Protein AF-A0AAV9Q3T1-F1 (afdb_monomer_lite)

InterPro domains:
  IPR007740 Large ribosomal subunit protein mL49 [PF05046] (70-162)
  IPR007740 Large ribosomal subunit protein mL49 [PTHR13477] (36-161)

Foldseek 3Di:
DDDPPDPPQDPVNVVVVVVVVVLVVLLVVLLVLLVVLVVVVVVPDDDDDDDDDDDDPPPPPPPQDPPPPPQKDFDADPVRAFQWDWDADDVRPWIKIKGARMDGDLVVVLVVLCVQSVHDQWDQDPVRDTDGQWDADPVRRMIMGTGNNRSVVRSVNVVVND

Radius of gyration: 22.14 Å; chains: 1; bounding box: 56×50×76 Å

pLDDT: mean 82.77, std 17.61, range [39.94, 97.88]

Structure (mmCIF, N/CA/C/O backbone):
data_AF-A0AAV9Q3T1-F1
#
_entry.id   AF-A0AAV9Q3T1-F1
#
loop_
_atom_site.group_PDB
_atom_site.id
_atom_site.type_symbol
_atom_site.label_atom_id
_atom_site.label_alt_id
_atom_site.label_comp_id
_atom_site.label_asym_id
_atom_site.label_entity_id
_atom_site.label_seq_id
_atom_site.pdbx_PDB_ins_code
_atom_site.Cartn_x
_atom_site.Cartn_y
_atom_site.Cartn_z
_atom_site.occupancy
_atom_site.B_iso_or_equiv
_atom_site.auth_seq_id
_atom_site.auth_comp_id
_atom_site.auth_asym_id
_atom_site.auth_atom_id
_atom_site.pdbx_PDB_model_num
ATOM 1 N N . MET A 1 1 ? 4.259 0.436 -56.250 1.00 48.38 1 MET A N 1
ATOM 2 C CA . MET A 1 1 ? 5.283 0.724 -55.221 1.00 48.38 1 MET A CA 1
ATOM 3 C C . MET A 1 1 ? 4.965 -0.091 -53.969 1.00 48.38 1 MET A C 1
ATOM 5 O O . MET A 1 1 ? 3.932 0.174 -53.355 1.00 48.38 1 MET A O 1
ATOM 9 N N . PRO A 1 2 ? 5.735 -1.141 -53.633 1.00 53.16 2 PRO A N 1
ATOM 10 C CA . PRO A 1 2 ? 5.441 -1.983 -52.480 1.00 53.16 2 PRO A CA 1
ATOM 11 C C . PRO A 1 2 ? 5.754 -1.235 -51.178 1.00 53.16 2 PRO A C 1
ATOM 13 O O . PRO A 1 2 ? 6.764 -0.552 -51.058 1.00 53.16 2 PRO A O 1
ATOM 16 N N . ARG A 1 3 ? 4.832 -1.352 -50.222 1.00 55.50 3 ARG A N 1
ATOM 17 C CA . ARG A 1 3 ? 4.804 -0.669 -48.924 1.00 55.50 3 ARG A CA 1
ATOM 18 C C . ARG A 1 3 ? 5.999 -1.061 -48.045 1.00 55.50 3 ARG A C 1
ATOM 20 O O . ARG A 1 3 ? 6.076 -2.210 -47.615 1.00 55.50 3 ARG A O 1
ATOM 27 N N . GLU A 1 4 ? 6.825 -0.089 -47.659 1.00 58.06 4 GLU A N 1
ATOM 28 C CA . GLU A 1 4 ? 7.720 -0.179 -46.495 1.00 58.06 4 GLU A CA 1
ATOM 29 C C . GLU A 1 4 ? 6.877 -0.227 -45.209 1.00 58.06 4 GLU A C 1
ATOM 31 O O . GLU A 1 4 ? 6.662 0.755 -44.506 1.00 58.06 4 GLU A O 1
ATOM 36 N N . LYS A 1 5 ? 6.288 -1.391 -44.943 1.00 55.22 5 LYS A N 1
ATOM 37 C CA . LYS A 1 5 ? 5.269 -1.602 -43.907 1.00 55.22 5 LYS A CA 1
ATOM 38 C C . LYS A 1 5 ? 5.840 -2.099 -42.576 1.00 55.22 5 LYS A C 1
ATOM 40 O O . LYS A 1 5 ? 5.126 -2.729 -41.803 1.00 55.22 5 LYS A O 1
ATOM 45 N N . TYR A 1 6 ? 7.106 -1.803 -42.291 1.00 59.25 6 TYR A N 1
ATOM 46 C CA . TYR A 1 6 ? 7.738 -2.145 -41.020 1.00 59.25 6 TYR A CA 1
ATOM 47 C C . TYR A 1 6 ? 8.486 -0.933 -40.473 1.00 59.25 6 TYR A C 1
ATOM 49 O O . TYR A 1 6 ? 9.666 -0.733 -40.753 1.00 59.25 6 TYR A O 1
ATOM 57 N N . ALA A 1 7 ? 7.800 -0.140 -39.647 1.00 64.19 7 ALA A N 1
ATOM 58 C CA . ALA A 1 7 ? 8.483 0.724 -38.696 1.00 64.19 7 ALA A CA 1
ATOM 59 C C . ALA A 1 7 ? 9.329 -0.191 -37.798 1.00 64.19 7 ALA A C 1
ATOM 61 O O . ALA A 1 7 ? 8.801 -0.921 -36.956 1.00 64.19 7 ALA A O 1
ATOM 62 N N . LYS A 1 8 ? 10.640 -0.244 -38.054 1.00 70.44 8 LYS A N 1
ATOM 63 C CA . LYS A 1 8 ? 11.585 -1.031 -37.260 1.00 70.44 8 LYS A CA 1
ATOM 64 C C . LYS A 1 8 ? 11.466 -0.533 -35.820 1.00 70.44 8 LYS A C 1
ATOM 66 O O . LYS A 1 8 ? 11.815 0.614 -35.558 1.00 70.44 8 LYS A O 1
ATOM 71 N N . LEU A 1 9 ? 10.932 -1.365 -34.917 1.00 69.44 9 LEU A N 1
ATOM 72 C CA . LEU A 1 9 ? 10.770 -0.995 -33.507 1.00 69.44 9 LEU A CA 1
ATOM 73 C C . LEU A 1 9 ? 12.091 -0.434 -32.985 1.00 69.44 9 LEU A C 1
ATOM 75 O O . LEU A 1 9 ? 13.118 -1.125 -33.023 1.00 69.44 9 LEU A O 1
ATOM 79 N N . THR A 1 10 ? 12.047 0.800 -32.492 1.00 83.25 10 THR A N 1
ATOM 80 C CA . THR A 1 10 ? 13.238 1.460 -31.975 1.00 83.25 10 THR A CA 1
ATOM 81 C C . THR A 1 10 ? 13.713 0.755 -30.703 1.00 83.25 10 THR A C 1
ATOM 83 O O . THR A 1 10 ? 12.962 0.034 -30.035 1.00 83.25 10 THR A O 1
ATOM 86 N N . LEU A 1 11 ? 14.982 0.950 -30.337 1.00 82.44 11 LEU A N 1
ATOM 87 C CA . LEU A 1 11 ? 15.505 0.458 -29.057 1.00 82.44 11 LEU A CA 1
ATOM 88 C C . LEU A 1 11 ? 14.671 1.004 -27.883 1.00 82.44 11 LEU A C 1
ATOM 90 O O . LEU A 1 11 ? 14.401 0.279 -26.924 1.00 82.44 11 LEU A O 1
ATOM 94 N N . LEU A 1 12 ? 14.190 2.244 -28.009 1.00 80.75 12 LEU A N 1
ATOM 95 C CA . LEU A 1 12 ? 13.352 2.906 -27.018 1.00 80.75 12 LEU A CA 1
ATOM 96 C C . LEU A 1 12 ? 11.978 2.226 -26.864 1.00 80.75 12 LEU A C 1
ATOM 98 O O . LEU A 1 12 ? 11.539 1.988 -25.740 1.00 80.75 12 LEU A O 1
ATOM 102 N N . ASP A 1 13 ? 11.338 1.811 -27.962 1.00 84.12 13 ASP A N 1
ATOM 103 C CA . ASP A 1 13 ? 10.073 1.057 -27.915 1.00 84.12 13 ASP A CA 1
ATOM 104 C C . ASP A 1 13 ? 10.225 -0.286 -27.195 1.00 84.12 13 ASP A C 1
ATOM 106 O O . ASP A 1 13 ? 9.385 -0.674 -26.376 1.00 84.12 13 ASP A O 1
ATOM 110 N N . LYS A 1 14 ? 11.331 -0.993 -27.458 1.00 85.69 14 LYS A N 1
ATOM 111 C CA . LYS A 1 14 ? 11.649 -2.257 -26.777 1.00 85.69 14 LYS A CA 1
ATOM 112 C C . LYS A 1 14 ? 11.848 -2.042 -25.275 1.00 85.69 14 LYS A C 1
ATOM 114 O O . LYS A 1 14 ? 11.382 -2.862 -24.481 1.00 85.69 14 LYS A O 1
ATOM 119 N N . LEU A 1 15 ? 12.492 -0.940 -24.880 1.00 86.81 15 LEU A N 1
ATOM 120 C CA . LEU A 1 15 ? 12.681 -0.574 -23.476 1.00 86.81 15 LEU A CA 1
ATOM 121 C C . LEU A 1 15 ? 11.342 -0.299 -22.780 1.00 86.81 15 LEU A C 1
ATOM 123 O O . LEU A 1 15 ? 11.074 -0.893 -21.735 1.00 86.81 15 LEU A O 1
ATOM 127 N N . HIS A 1 16 ? 10.478 0.532 -23.371 1.00 85.62 16 HIS A N 1
ATOM 128 C CA . HIS A 1 16 ? 9.155 0.826 -22.811 1.00 85.62 16 HIS A CA 1
ATOM 129 C C . HIS A 1 16 ? 8.291 -0.431 -22.679 1.00 85.62 16 HIS A C 1
ATOM 131 O O . HIS A 1 16 ? 7.604 -0.613 -21.672 1.00 85.62 16 HIS A O 1
ATOM 137 N N . ARG A 1 17 ? 8.337 -1.328 -23.672 1.00 85.44 17 ARG A N 1
ATOM 138 C CA . ARG A 1 17 ? 7.616 -2.604 -23.617 1.00 85.44 17 ARG A CA 1
ATOM 139 C C . ARG A 1 17 ? 8.121 -3.478 -22.471 1.00 85.44 17 ARG A C 1
ATOM 141 O O . ARG A 1 17 ? 7.320 -3.912 -21.652 1.00 85.44 17 ARG A O 1
ATOM 148 N N . ARG A 1 18 ? 9.443 -3.629 -22.340 1.00 86.56 18 ARG A N 1
ATOM 149 C CA . ARG A 1 18 ? 10.064 -4.375 -21.235 1.00 86.56 18 ARG A CA 1
ATOM 150 C C . ARG A 1 18 ? 9.692 -3.799 -19.866 1.00 86.56 18 ARG A C 1
ATOM 152 O O . ARG A 1 18 ? 9.450 -4.564 -18.938 1.00 86.56 18 ARG A O 1
ATOM 159 N N . GLN A 1 19 ? 9.623 -2.473 -19.735 1.00 86.75 19 GLN A N 1
ATOM 160 C CA . GLN A 1 19 ? 9.177 -1.815 -18.502 1.00 86.75 19 GLN A CA 1
ATOM 161 C C . GLN A 1 19 ? 7.711 -2.136 -18.184 1.00 86.75 19 GLN A C 1
ATOM 163 O O . GLN A 1 19 ? 7.403 -2.519 -17.057 1.00 86.75 19 GLN A O 1
ATOM 168 N N . LYS A 1 20 ? 6.809 -2.044 -19.170 1.00 86.81 20 LYS A N 1
ATOM 169 C CA . LYS A 1 20 ? 5.390 -2.404 -18.995 1.00 86.81 20 LYS A CA 1
ATOM 170 C C . LYS A 1 20 ? 5.212 -3.875 -18.622 1.00 86.81 20 LYS A C 1
ATOM 172 O O . LYS A 1 20 ? 4.443 -4.176 -17.712 1.00 86.81 20 LYS A O 1
ATOM 177 N N . ASP A 1 21 ? 5.945 -4.771 -19.277 1.00 87.12 21 ASP A N 1
ATOM 178 C CA . ASP A 1 21 ? 5.903 -6.207 -18.990 1.00 87.12 21 ASP A CA 1
ATOM 179 C C . ASP A 1 21 ? 6.416 -6.510 -17.574 1.00 87.12 21 ASP A C 1
ATOM 181 O O . ASP A 1 21 ? 5.823 -7.320 -16.863 1.00 87.12 21 ASP A O 1
ATOM 185 N N . ALA A 1 22 ? 7.467 -5.818 -17.117 1.00 87.12 22 ALA A N 1
ATOM 186 C CA . ALA A 1 22 ? 7.959 -5.941 -15.746 1.00 87.12 22 ALA A CA 1
ATOM 187 C C . ALA A 1 22 ? 6.910 -5.495 -14.713 1.00 87.12 22 ALA A C 1
ATOM 189 O O . ALA A 1 22 ? 6.670 -6.215 -13.746 1.00 87.12 22 ALA A O 1
ATOM 190 N N . ILE A 1 23 ? 6.236 -4.362 -14.948 1.00 87.31 23 ILE A N 1
ATOM 191 C CA . ILE A 1 23 ? 5.153 -3.866 -14.079 1.00 87.31 23 ILE A CA 1
ATOM 192 C C . ILE A 1 23 ? 3.989 -4.863 -14.041 1.00 87.31 23 ILE A C 1
ATOM 194 O O . ILE A 1 23 ? 3.458 -5.165 -12.971 1.00 87.31 23 ILE A O 1
ATOM 198 N N . ARG A 1 24 ? 3.595 -5.400 -15.202 1.00 89.06 24 ARG A N 1
ATOM 199 C CA . ARG A 1 24 ? 2.531 -6.406 -15.302 1.00 89.06 24 ARG A CA 1
ATOM 200 C C . ARG A 1 24 ? 2.876 -7.652 -14.493 1.00 89.06 24 ARG A C 1
ATOM 202 O O . ARG A 1 24 ? 2.077 -8.091 -13.673 1.00 89.06 24 ARG A O 1
ATOM 209 N N . LYS A 1 25 ? 4.096 -8.159 -14.668 1.00 91.50 25 LYS A N 1
ATOM 210 C CA . LYS A 1 25 ? 4.604 -9.323 -13.944 1.00 91.50 25 LYS A CA 1
ATOM 211 C C . LYS A 1 25 ? 4.650 -9.084 -12.434 1.00 91.50 25 LYS A C 1
ATOM 213 O O . LYS A 1 25 ? 4.309 -9.979 -11.668 1.00 91.50 25 LYS A O 1
ATOM 218 N N . GLU A 1 26 ? 5.031 -7.884 -11.994 1.00 88.94 26 GLU A N 1
ATOM 219 C CA . GLU A 1 26 ? 5.029 -7.525 -10.572 1.00 88.94 26 GLU A CA 1
ATOM 220 C C . GLU A 1 26 ? 3.612 -7.558 -9.972 1.00 88.94 26 GLU A C 1
ATOM 222 O O . GLU A 1 26 ? 3.428 -8.090 -8.874 1.00 88.94 26 GLU A O 1
ATOM 227 N N . ARG A 1 27 ? 2.604 -7.061 -10.705 1.00 89.75 27 ARG A N 1
ATOM 228 C CA . ARG A 1 27 ? 1.191 -7.144 -10.298 1.00 89.75 27 ARG A CA 1
ATOM 229 C C . ARG A 1 27 ? 0.688 -8.582 -10.235 1.00 89.75 27 ARG A C 1
ATOM 231 O O . ARG A 1 27 ? 0.156 -8.982 -9.204 1.00 89.75 27 ARG A O 1
ATOM 238 N N . GLU A 1 28 ? 0.936 -9.375 -11.276 1.00 92.44 28 GLU A N 1
ATOM 239 C CA . GLU A 1 28 ? 0.577 -10.801 -11.305 1.00 92.44 28 GLU A CA 1
ATOM 240 C C . GLU A 1 28 ? 1.217 -11.565 -10.138 1.00 92.44 28 GLU A C 1
ATOM 242 O O . GLU A 1 28 ? 0.615 -12.452 -9.537 1.00 92.44 28 GLU A O 1
ATOM 247 N N . TRP A 1 29 ? 2.454 -11.222 -9.775 1.00 89.56 29 TRP A N 1
ATOM 248 C CA . TRP A 1 29 ? 3.102 -11.791 -8.599 1.00 89.56 29 TRP A CA 1
ATOM 249 C C . TRP A 1 29 ? 2.432 -11.375 -7.290 1.00 89.56 29 TRP A C 1
ATOM 251 O O . TRP A 1 29 ? 2.387 -12.189 -6.370 1.00 89.56 29 TRP A O 1
ATOM 261 N N . SER A 1 30 ? 1.911 -10.150 -7.186 1.00 86.69 30 SER A N 1
ATOM 262 C CA . SER A 1 30 ? 1.127 -9.734 -6.017 1.00 86.69 30 SER A CA 1
ATOM 263 C C . SER A 1 30 ? -0.173 -10.520 -5.898 1.00 86.69 30 SER A C 1
ATOM 265 O O . SER A 1 30 ? -0.470 -11.052 -4.831 1.00 86.69 30 SER A O 1
ATOM 267 N N . GLU A 1 31 ? -0.894 -10.697 -7.002 1.00 90.62 31 GLU A N 1
ATOM 268 C CA . GLU A 1 31 ? -2.108 -11.519 -7.047 1.00 90.62 31 GLU A CA 1
ATOM 269 C C . GLU A 1 31 ? -1.821 -12.973 -6.654 1.00 90.62 31 GLU A C 1
ATOM 271 O O . GLU A 1 31 ? -2.512 -13.534 -5.804 1.00 90.62 31 GLU A O 1
ATOM 276 N N . LYS A 1 32 ? -0.741 -13.566 -7.181 1.00 91.12 32 LYS A N 1
ATOM 277 C CA . LYS A 1 32 ? -0.303 -14.920 -6.799 1.00 91.12 32 LYS A CA 1
ATOM 278 C C . LYS A 1 32 ? 0.013 -15.030 -5.308 1.00 91.12 32 LYS A C 1
ATOM 280 O O . LYS A 1 32 ? -0.350 -16.024 -4.681 1.00 91.12 32 LYS A O 1
ATOM 285 N N . ARG A 1 33 ? 0.669 -14.022 -4.719 1.00 91.75 33 ARG A N 1
ATOM 286 C CA . ARG A 1 33 ? 0.943 -13.987 -3.270 1.00 91.75 33 ARG A CA 1
ATOM 287 C C . ARG A 1 33 ? -0.347 -13.893 -2.456 1.00 91.75 33 ARG A C 1
ATOM 289 O O . ARG A 1 33 ? -0.482 -14.628 -1.482 1.00 91.75 33 ARG A O 1
ATOM 296 N N . ALA A 1 34 ? -1.299 -13.064 -2.880 1.00 90.12 34 ALA A N 1
ATOM 297 C CA . ALA A 1 34 ? -2.609 -12.947 -2.241 1.00 90.12 34 ALA A CA 1
ATOM 298 C C . ALA A 1 34 ? -3.399 -14.266 -2.299 1.00 90.12 34 ALA A C 1
ATOM 300 O O . ALA A 1 34 ? -3.925 -14.724 -1.284 1.00 90.12 34 ALA A O 1
ATOM 301 N N . HIS A 1 35 ? -3.413 -14.926 -3.461 1.00 87.62 35 HIS A N 1
ATOM 302 C CA . HIS A 1 35 ? -4.022 -16.246 -3.624 1.00 87.62 35 HIS A CA 1
ATOM 303 C C . HIS A 1 35 ? -3.391 -17.272 -2.674 1.00 87.62 35 HIS A C 1
ATOM 305 O O . HIS A 1 35 ? -4.096 -17.971 -1.949 1.00 87.62 35 HIS A O 1
ATOM 311 N N . ASN A 1 36 ? -2.057 -17.305 -2.595 1.00 86.12 36 ASN A N 1
ATOM 312 C CA . ASN A 1 36 ? -1.345 -18.211 -1.694 1.00 86.12 36 ASN A CA 1
ATOM 313 C C . ASN A 1 36 ? -1.668 -17.957 -0.209 1.00 86.12 36 ASN A C 1
ATOM 315 O O . ASN A 1 36 ? -1.604 -18.877 0.601 1.00 86.12 36 ASN A O 1
ATOM 319 N N . MET A 1 37 ? -2.033 -16.726 0.159 1.00 84.19 37 MET A N 1
ATOM 320 C CA . MET A 1 37 ? -2.459 -16.404 1.522 1.00 84.19 37 MET A CA 1
ATOM 321 C C . MET A 1 37 ? -3.845 -16.966 1.858 1.00 84.19 37 MET A C 1
ATOM 323 O O . MET A 1 37 ? -4.073 -17.339 3.000 1.00 84.19 37 MET A O 1
ATOM 327 N N . THR A 1 38 ? -4.727 -17.090 0.861 1.00 78.69 38 THR A N 1
ATOM 328 C CA . THR A 1 38 ? -6.052 -17.726 1.007 1.00 78.69 38 THR A CA 1
ATOM 329 C C . THR A 1 38 ? -5.920 -19.238 1.184 1.00 78.69 38 THR A C 1
ATOM 331 O O . THR A 1 38 ? -6.467 -19.815 2.116 1.00 78.69 38 THR A O 1
ATOM 334 N N . VAL A 1 39 ? -5.112 -19.883 0.339 1.00 71.19 39 VAL A N 1
ATOM 335 C CA . VAL A 1 39 ? -4.924 -21.344 0.380 1.00 71.19 39 VAL A CA 1
ATOM 336 C C . VAL A 1 39 ? -4.324 -21.801 1.715 1.00 71.19 39 VAL A C 1
ATOM 338 O O . VAL A 1 39 ? -4.711 -22.831 2.256 1.00 71.19 39 VAL A O 1
ATOM 341 N N . LYS A 1 40 ? -3.404 -21.019 2.291 1.00 64.94 40 LYS A N 1
ATOM 342 C CA . LYS A 1 40 ? -2.807 -21.336 3.596 1.00 64.94 40 LYS A CA 1
ATOM 343 C C . LYS A 1 40 ? -3.800 -21.273 4.758 1.00 64.94 40 LYS A C 1
ATOM 345 O O . LYS A 1 40 ? -3.612 -22.022 5.711 1.00 64.94 40 LYS A O 1
ATOM 350 N N . SER A 1 41 ? -4.814 -20.406 4.700 1.00 61.78 41 SER A N 1
ATOM 351 C CA . SER A 1 41 ? -5.852 -20.353 5.736 1.00 61.78 41 SER A CA 1
ATOM 352 C C . SER A 1 41 ? -6.820 -21.536 5.660 1.00 61.78 41 SER A C 1
ATOM 354 O O . SER A 1 41 ? -7.166 -22.073 6.704 1.00 61.78 41 SER A O 1
ATOM 356 N N . ASP A 1 42 ? -7.192 -22.003 4.462 1.00 60.19 42 ASP A N 1
ATOM 357 C CA . ASP A 1 42 ? -8.114 -23.145 4.310 1.00 60.19 42 ASP A CA 1
ATOM 358 C C . ASP A 1 42 ? -7.502 -24.484 4.773 1.00 60.19 42 ASP A C 1
ATOM 360 O O . ASP A 1 42 ? -8.192 -25.340 5.331 1.00 60.19 42 ASP A O 1
ATOM 364 N N . ILE A 1 43 ? -6.183 -24.662 4.611 1.00 57.72 43 ILE A N 1
ATOM 365 C CA . ILE A 1 43 ? -5.471 -25.906 4.974 1.00 57.72 43 ILE A CA 1
ATOM 366 C C . ILE A 1 43 ? -5.344 -26.097 6.507 1.00 57.72 43 ILE A C 1
ATOM 368 O O . ILE A 1 43 ? -4.972 -27.174 6.964 1.00 57.72 43 ILE A O 1
ATOM 372 N N . GLN A 1 44 ? -5.717 -25.109 7.331 1.00 50.06 44 GLN A N 1
ATOM 373 C CA . GLN A 1 44 ? -5.772 -25.240 8.799 1.00 50.06 44 GLN A CA 1
ATOM 374 C C . GLN A 1 44 ? -7.137 -25.706 9.340 1.00 50.06 44 GLN A C 1
ATOM 376 O O . GLN A 1 44 ? -7.470 -25.439 10.492 1.00 50.06 44 GLN A O 1
ATOM 381 N N . THR A 1 45 ? -7.907 -26.456 8.549 1.00 43.28 45 THR A N 1
ATOM 382 C CA . THR A 1 45 ? -9.081 -27.187 9.048 1.00 43.28 45 THR A CA 1
ATOM 383 C C . THR A 1 45 ? -8.680 -28.636 9.363 1.00 43.28 45 THR A C 1
ATOM 385 O O . THR A 1 45 ? -8.549 -29.432 8.431 1.00 43.28 45 THR A O 1
ATOM 388 N N . PRO A 1 46 ? -8.460 -29.043 10.630 1.00 43.81 46 PRO A N 1
ATOM 389 C CA . PRO A 1 46 ? -8.397 -30.462 10.957 1.00 43.81 46 PRO A CA 1
ATOM 390 C C . PRO A 1 46 ? -9.794 -31.075 10.775 1.00 43.81 46 PRO A C 1
ATOM 392 O O . PRO A 1 46 ? -10.743 -30.729 11.475 1.00 43.81 46 PRO A O 1
ATOM 395 N N . ALA A 1 47 ? -9.925 -31.975 9.804 1.00 50.41 47 ALA A N 1
ATOM 396 C CA . ALA A 1 47 ? -11.126 -32.770 9.579 1.00 50.41 47 ALA A CA 1
ATOM 397 C C . ALA A 1 47 ? -11.137 -34.022 10.483 1.00 50.41 47 ALA A C 1
ATOM 399 O O . ALA A 1 47 ? -10.320 -34.912 10.268 1.00 50.41 47 ALA A O 1
ATOM 400 N N . GLN A 1 48 ? -12.060 -34.081 11.460 1.00 41.75 48 GLN A N 1
ATOM 401 C CA . GLN A 1 48 ? -12.700 -35.263 12.109 1.00 41.75 48 GLN A CA 1
ATOM 402 C C . GLN A 1 48 ? -13.491 -34.756 13.347 1.00 41.75 48 GLN A C 1
ATOM 404 O O . GLN A 1 48 ? -12.903 -34.034 14.139 1.00 41.75 48 GLN A O 1
ATOM 409 N N . ALA A 1 49 ? -14.773 -35.031 13.650 1.00 45.12 49 ALA A N 1
ATOM 410 C CA . ALA A 1 49 ? -15.819 -35.971 13.198 1.00 45.12 49 ALA A CA 1
ATOM 411 C C . ALA A 1 49 ? -17.234 -35.484 13.709 1.00 45.12 49 ALA A C 1
ATOM 413 O O . ALA A 1 49 ? -17.318 -34.354 14.183 1.00 45.12 49 ALA A O 1
ATOM 414 N N . PRO A 1 50 ? -18.302 -36.325 13.734 1.00 53.38 50 PRO A N 1
ATOM 415 C CA . PRO A 1 50 ? -19.521 -36.381 12.881 1.00 53.38 50 PRO A CA 1
ATOM 416 C C . PRO A 1 50 ? -20.727 -35.452 13.274 1.00 53.38 50 PRO A C 1
ATOM 418 O O . PRO A 1 50 ? -20.688 -34.837 14.337 1.00 53.38 50 PRO A O 1
ATOM 421 N N . PRO A 1 51 ? -21.819 -35.339 12.459 1.00 68.69 51 PRO A N 1
ATOM 422 C CA . PRO A 1 51 ? -23.067 -34.590 12.792 1.00 68.69 51 PRO A CA 1
ATOM 423 C C . PRO A 1 51 ? -24.004 -35.434 13.703 1.00 68.69 51 PRO A C 1
ATOM 425 O O . PRO A 1 51 ? -23.774 -36.647 13.708 1.00 68.69 51 PRO A O 1
ATOM 428 N N . PRO A 1 52 ? -25.054 -34.937 14.437 1.00 58.12 52 PRO A N 1
ATOM 429 C CA . PRO A 1 52 ? -26.076 -33.890 14.111 1.00 58.12 52 PRO A CA 1
ATOM 430 C C . PRO A 1 52 ? -26.620 -33.115 15.384 1.00 58.12 52 PRO A C 1
ATOM 432 O O . PRO A 1 52 ? -25.887 -33.103 16.371 1.00 58.12 52 PRO A O 1
ATOM 435 N N . PRO A 1 53 ? -27.857 -32.531 15.510 1.00 53.94 53 PRO A N 1
ATOM 436 C CA . PRO A 1 53 ? -28.879 -32.035 14.560 1.00 53.94 53 PRO A CA 1
ATOM 437 C C . PRO A 1 53 ? -29.332 -30.546 14.755 1.00 53.94 53 PRO A C 1
ATOM 439 O O . PRO A 1 53 ? -29.237 -29.969 15.832 1.00 53.94 53 PRO A O 1
ATOM 442 N N . SER A 1 54 ? -29.934 -29.989 13.690 1.00 54.72 54 SER A N 1
ATOM 443 C CA . SER A 1 54 ? -30.937 -28.892 13.627 1.00 54.72 54 SER A CA 1
ATOM 444 C C . SER A 1 54 ? -30.635 -27.501 14.234 1.00 54.72 54 SER A C 1
ATOM 446 O O . SER A 1 54 ? -30.798 -27.307 15.437 1.00 54.72 54 SER A O 1
ATOM 448 N N . PRO A 1 55 ? -30.363 -26.460 13.413 1.00 46.50 55 PRO A N 1
ATOM 449 C CA . PRO A 1 55 ? -30.375 -25.078 13.886 1.00 46.50 55 PRO A CA 1
ATOM 450 C C . PRO A 1 55 ? -31.780 -24.450 13.793 1.00 46.50 55 PRO A C 1
ATOM 452 O O . PRO A 1 55 ? -32.348 -24.295 12.712 1.00 46.50 55 PRO A O 1
ATOM 455 N N . SER A 1 56 ? -32.323 -24.048 14.943 1.00 46.81 56 SER A N 1
ATOM 456 C CA . SER A 1 56 ? -33.477 -23.148 15.065 1.00 46.81 56 SER A CA 1
ATOM 457 C C . SER A 1 56 ? -33.193 -21.785 14.397 1.00 46.81 56 SER A C 1
ATOM 459 O O . SER A 1 56 ? -32.062 -21.298 14.472 1.00 46.81 56 SER A O 1
ATOM 461 N N . PRO A 1 57 ? -34.193 -21.113 13.792 1.00 47.41 57 PRO A N 1
ATOM 462 C CA . PRO A 1 57 ? -33.985 -19.932 12.940 1.00 47.41 57 PRO A CA 1
ATOM 463 C C . PRO A 1 57 ? -33.573 -18.635 13.671 1.00 47.41 57 PRO A C 1
ATOM 465 O O . PRO A 1 57 ? -33.441 -17.593 13.035 1.00 47.41 57 PRO A O 1
ATOM 468 N N . SER A 1 58 ? -33.328 -18.666 14.984 1.00 47.78 58 SER A N 1
ATOM 469 C CA . SER A 1 58 ? -33.135 -17.456 15.801 1.00 47.78 58 SER A CA 1
ATOM 470 C C . SER A 1 58 ? -31.671 -17.074 16.075 1.00 47.78 58 SER A C 1
ATOM 472 O O . SER A 1 58 ? -31.423 -16.047 16.699 1.00 47.78 58 SER A O 1
ATOM 474 N N . THR A 1 59 ? -30.687 -17.849 15.601 1.00 41.94 59 THR A N 1
ATOM 475 C CA . THR A 1 59 ? -29.255 -17.662 15.952 1.00 41.94 59 THR A CA 1
ATOM 476 C C . THR A 1 59 ? -28.407 -17.075 14.811 1.00 41.94 59 THR A C 1
ATOM 478 O O . THR A 1 59 ? -27.187 -16.986 14.908 1.00 41.94 59 THR A O 1
ATOM 481 N N . ILE A 1 60 ? -29.021 -16.631 13.711 1.00 43.59 60 ILE A N 1
ATOM 482 C CA . ILE A 1 60 ? -28.276 -16.209 12.508 1.00 43.59 60 ILE A CA 1
ATOM 483 C C . ILE A 1 60 ? -27.688 -14.784 12.646 1.00 43.59 60 ILE A C 1
ATOM 485 O O . ILE A 1 60 ? -26.765 -14.423 11.921 1.00 43.59 60 ILE A O 1
ATOM 489 N N . MET A 1 61 ? -28.133 -13.974 13.616 1.00 44.94 61 MET A N 1
ATOM 490 C CA . MET A 1 61 ? -27.697 -12.569 13.731 1.00 44.94 61 MET A CA 1
ATOM 491 C C . MET A 1 61 ? -26.528 -12.304 14.700 1.00 44.94 61 MET A C 1
ATOM 493 O O . MET A 1 61 ? -25.999 -11.196 14.704 1.00 44.94 61 MET A O 1
ATOM 497 N N . SER A 1 62 ? -26.068 -13.290 15.481 1.00 39.94 62 SER A N 1
ATOM 498 C CA . SER A 1 62 ? -25.010 -13.082 16.495 1.00 39.94 62 SER A CA 1
ATOM 499 C C . SER A 1 62 ? -23.587 -13.443 16.052 1.00 39.94 62 SER A C 1
ATOM 501 O O . SER A 1 62 ? -22.665 -13.342 16.855 1.00 39.94 62 SER A O 1
ATOM 503 N N . GLN A 1 63 ? -23.361 -13.817 14.790 1.00 45.47 63 GLN A N 1
ATOM 504 C CA . GLN A 1 63 ? -22.010 -14.134 14.290 1.00 45.47 63 GLN A CA 1
ATOM 505 C C . GLN A 1 63 ? -21.215 -12.910 13.787 1.00 45.47 63 GLN A C 1
ATOM 507 O O . GLN A 1 63 ? -20.087 -13.059 13.329 1.00 45.47 63 GLN A O 1
ATOM 512 N N . LEU A 1 64 ? -21.767 -11.693 13.868 1.00 47.47 64 LEU A N 1
ATOM 513 C CA . LEU A 1 64 ? -21.241 -10.520 13.147 1.00 47.47 64 LEU A CA 1
ATOM 514 C C . LEU A 1 64 ? -20.509 -9.466 13.989 1.00 47.47 64 LEU A C 1
ATOM 516 O O . LEU A 1 64 ? -20.141 -8.422 13.458 1.00 47.47 64 LEU A O 1
ATOM 520 N N . ALA A 1 65 ? -20.242 -9.716 15.269 1.00 48.31 65 ALA A N 1
ATOM 521 C CA . ALA A 1 65 ? -19.508 -8.755 16.090 1.00 48.31 65 ALA A CA 1
ATOM 522 C C . ALA A 1 65 ? -18.565 -9.441 17.081 1.00 48.31 65 ALA A C 1
ATOM 524 O O . ALA A 1 65 ? -18.656 -9.241 18.290 1.00 48.31 65 ALA A O 1
ATOM 525 N N . VAL A 1 66 ? -17.591 -10.204 16.575 1.00 50.47 66 VAL A N 1
ATOM 526 C CA . VAL A 1 66 ? -16.315 -10.278 17.296 1.00 50.47 66 VAL A CA 1
ATOM 527 C C . VAL A 1 66 ? -15.704 -8.889 17.149 1.00 50.47 66 VAL A C 1
ATOM 529 O O . VAL A 1 66 ? -15.042 -8.593 16.157 1.00 50.47 66 VAL A O 1
ATOM 532 N N . VAL A 1 67 ? -16.010 -7.994 18.091 1.00 54.69 67 VAL A N 1
ATOM 533 C CA . VAL A 1 67 ? -15.320 -6.710 18.219 1.00 54.69 67 VAL A CA 1
ATOM 534 C C . VAL A 1 67 ? -13.866 -7.064 18.480 1.00 54.69 67 VAL A C 1
ATOM 536 O O . VAL A 1 67 ? -13.478 -7.399 19.599 1.00 54.69 67 VAL A O 1
ATOM 539 N N . SER A 1 68 ? -13.074 -7.111 17.411 1.00 58.78 68 SER A N 1
ATOM 540 C CA . SER A 1 68 ? -11.660 -7.407 17.513 1.00 58.78 68 SER A CA 1
ATOM 541 C C . SER A 1 68 ? -11.070 -6.284 1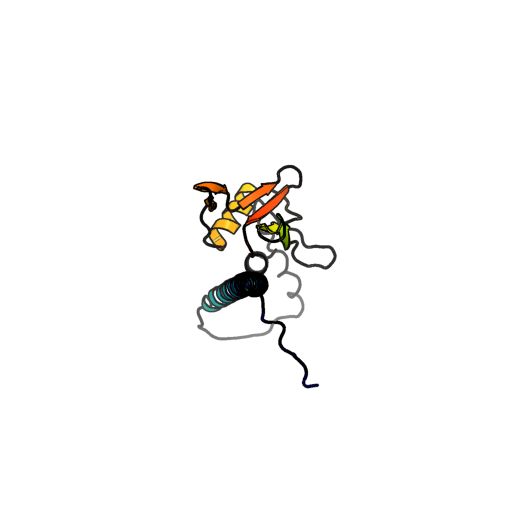8.362 1.00 58.78 68 SER A C 1
ATOM 543 O O . SER A 1 68 ? -11.081 -5.125 17.948 1.00 58.78 68 SER A O 1
ATOM 545 N N . HIS A 1 69 ? -10.598 -6.604 19.562 1.00 71.81 69 HIS A N 1
ATOM 546 C CA . HIS A 1 69 ? -9.982 -5.663 20.501 1.00 71.81 69 HIS A CA 1
ATOM 547 C C . HIS A 1 69 ? -8.577 -5.247 20.032 1.00 71.81 69 HIS A C 1
ATOM 549 O O . HIS A 1 69 ? -7.679 -5.015 20.839 1.00 71.81 69 HIS A O 1
ATOM 555 N N . LEU A 1 70 ? -8.355 -5.203 18.715 1.00 85.12 70 LEU A N 1
ATOM 556 C CA . LEU A 1 70 ? -7.130 -4.659 18.173 1.00 85.12 70 LEU A CA 1
ATOM 557 C C . LEU A 1 70 ? -7.073 -3.164 18.511 1.00 85.12 70 LEU A C 1
ATOM 559 O O . LEU A 1 70 ? -8.084 -2.465 18.419 1.00 85.12 70 LEU A O 1
ATOM 563 N N . PRO A 1 71 ? -5.884 -2.639 18.832 1.00 91.75 71 PRO A N 1
ATOM 564 C CA . PRO A 1 71 ? -5.703 -1.217 19.110 1.00 91.75 71 PRO A CA 1
ATOM 565 C C . PRO A 1 71 ? -5.794 -0.356 17.847 1.00 91.75 71 PRO A C 1
ATOM 567 O O . PRO A 1 71 ? -5.614 0.859 17.911 1.00 91.75 71 PRO A O 1
ATOM 570 N N . PHE A 1 72 ? -6.076 -0.969 16.697 1.00 93.62 72 PHE A N 1
ATOM 571 C CA . PHE A 1 72 ? -6.373 -0.300 15.448 1.00 93.62 72 PHE A CA 1
ATOM 572 C C . PHE A 1 72 ? -7.540 -0.974 14.726 1.00 93.62 72 PHE A C 1
ATOM 574 O O . PHE A 1 72 ? -7.776 -2.174 14.858 1.00 93.62 72 PHE A O 1
ATOM 581 N N . GLN A 1 73 ? -8.229 -0.197 13.899 1.00 93.94 73 GLN A N 1
ATOM 582 C CA . GLN A 1 73 ? -9.331 -0.660 13.068 1.00 93.94 73 GLN A CA 1
ATOM 583 C C . GLN A 1 73 ? -9.246 -0.021 11.684 1.00 93.94 73 GLN A C 1
ATOM 585 O O . GLN A 1 73 ? -8.929 1.162 11.552 1.00 93.94 73 GLN A O 1
ATOM 590 N N . ILE A 1 74 ? -9.571 -0.794 10.649 1.00 95.38 74 ILE A N 1
ATOM 591 C CA . ILE A 1 74 ? -9.718 -0.296 9.280 1.00 95.38 74 ILE A CA 1
ATOM 592 C C . ILE A 1 74 ? -11.213 -0.202 8.977 1.00 95.38 74 ILE A C 1
ATOM 594 O O . ILE A 1 74 ? -11.916 -1.205 8.970 1.00 95.38 74 ILE A O 1
ATOM 598 N N . SER A 1 75 ? -11.714 1.009 8.738 1.00 95.44 75 SER A N 1
ATOM 599 C CA . SER A 1 75 ? -13.128 1.222 8.421 1.00 95.44 75 SER A CA 1
ATOM 600 C C . SER A 1 75 ? -13.393 1.069 6.928 1.00 95.44 75 SER A C 1
ATOM 602 O O . SER A 1 75 ? -12.732 1.701 6.097 1.00 95.44 75 SER A O 1
ATOM 604 N N . ARG A 1 76 ? -14.432 0.316 6.563 1.00 95.12 76 ARG A N 1
ATOM 605 C CA . ARG A 1 76 ? -14.840 0.176 5.161 1.00 95.12 76 ARG A CA 1
ATOM 606 C C . ARG A 1 76 ? -15.325 1.493 4.551 1.00 95.12 76 ARG A C 1
ATOM 608 O O . ARG A 1 76 ? -15.702 2.454 5.229 1.00 95.12 76 ARG A O 1
ATOM 615 N N . THR A 1 77 ? -15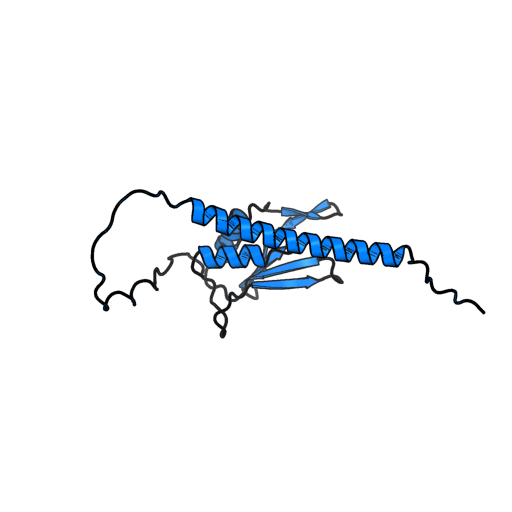.256 1.583 3.228 1.00 96.44 77 THR A N 1
ATOM 616 C CA . THR A 1 77 ? -15.799 2.710 2.453 1.00 96.44 77 THR A CA 1
ATOM 617 C C . THR A 1 77 ? -17.331 2.710 2.473 1.00 96.44 77 THR A C 1
ATOM 619 O O . THR A 1 77 ? -17.948 1.741 2.903 1.00 96.44 77 THR A O 1
ATOM 622 N N . LYS A 1 78 ? -17.962 3.794 1.996 1.00 95.19 78 LYS A N 1
ATOM 623 C CA . LYS A 1 78 ? -19.435 3.879 1.913 1.00 95.19 78 LYS A CA 1
ATOM 624 C C . LYS A 1 78 ? -20.037 2.744 1.072 1.00 95.19 78 LYS A C 1
ATOM 626 O O . LYS A 1 78 ? -21.141 2.306 1.344 1.00 95.19 78 LYS A O 1
ATOM 631 N N . SER A 1 79 ? -19.279 2.241 0.101 1.00 95.56 79 SER A N 1
ATOM 632 C CA . SER A 1 79 ? -19.640 1.097 -0.743 1.00 95.56 79 SER A CA 1
ATOM 633 C C . SER A 1 79 ? -19.229 -0.255 -0.142 1.00 95.56 79 SER A C 1
ATOM 635 O O . SER A 1 79 ? -19.075 -1.215 -0.884 1.00 95.56 79 SER A O 1
ATOM 637 N N . ALA A 1 80 ? -18.964 -0.327 1.167 1.00 92.38 80 ALA A N 1
ATOM 638 C CA . ALA A 1 80 ? -18.542 -1.534 1.887 1.00 92.38 80 ALA A CA 1
ATOM 639 C C . ALA A 1 80 ? -17.250 -2.212 1.369 1.00 92.38 80 ALA A C 1
ATOM 641 O O . ALA A 1 80 ? -16.976 -3.365 1.702 1.00 92.38 80 ALA A O 1
ATOM 642 N N . ASN A 1 81 ? -16.416 -1.484 0.616 1.00 95.06 81 ASN A N 1
ATOM 643 C CA . ASN A 1 81 ? -15.116 -1.957 0.130 1.00 95.06 81 ASN A CA 1
ATOM 644 C C . ASN A 1 81 ? -13.977 -1.569 1.080 1.00 95.06 81 ASN A C 1
ATOM 646 O O . ASN A 1 81 ? -14.033 -0.508 1.715 1.00 95.06 81 ASN A O 1
ATOM 650 N N . LEU A 1 82 ? -12.911 -2.374 1.106 1.00 96.44 82 LEU A N 1
ATOM 651 C CA . LEU A 1 82 ? -11.684 -2.075 1.846 1.00 96.44 82 LEU A CA 1
ATOM 652 C C . LEU A 1 82 ? -10.963 -0.832 1.282 1.00 96.44 82 LEU A C 1
ATOM 654 O O . LEU A 1 82 ? -10.770 -0.738 0.065 1.00 96.44 82 LEU A O 1
ATOM 658 N N . PRO A 1 83 ? -10.515 0.108 2.136 1.00 97.19 83 PRO A N 1
ATOM 659 C CA . PRO A 1 83 ? -9.889 1.371 1.733 1.00 97.19 83 PRO A CA 1
ATOM 660 C C . PRO A 1 83 ? -8.397 1.206 1.369 1.00 97.19 83 PRO A C 1
ATOM 662 O O . PRO A 1 83 ? -7.530 1.901 1.903 1.00 97.19 83 PRO A O 1
ATOM 665 N N . VAL A 1 84 ? -8.090 0.267 0.471 1.00 97.75 84 VAL A N 1
ATOM 666 C CA . VAL A 1 84 ? -6.731 -0.044 0.001 1.00 97.75 84 VAL A CA 1
ATOM 667 C C . VAL A 1 84 ? -6.590 0.396 -1.452 1.00 97.75 84 VAL A C 1
ATOM 669 O O . VAL A 1 84 ? -7.227 -0.171 -2.345 1.00 97.75 84 VAL A O 1
ATOM 672 N N . TYR A 1 85 ? -5.734 1.387 -1.689 1.00 97.00 85 TYR A N 1
ATOM 673 C CA . TYR A 1 85 ? -5.565 2.021 -2.996 1.00 97.00 85 TYR A CA 1
ATOM 674 C C . TYR A 1 85 ? -4.128 1.924 -3.482 1.00 97.00 85 TYR A C 1
ATOM 676 O O . TYR A 1 85 ? -3.190 2.208 -2.740 1.00 97.00 85 TYR A O 1
ATOM 684 N N . GLU A 1 86 ? -3.946 1.594 -4.753 1.00 96.31 86 GLU A N 1
ATOM 685 C CA . GLU A 1 86 ? -2.632 1.575 -5.383 1.00 96.31 86 GLU A CA 1
ATOM 686 C C . GLU A 1 86 ? -2.419 2.841 -6.214 1.00 96.31 86 GLU A C 1
ATOM 688 O O . GLU A 1 86 ? -3.334 3.359 -6.851 1.00 96.31 86 GLU A O 1
ATOM 693 N N . SER A 1 87 ? -1.197 3.356 -6.210 1.00 95.31 87 SER A N 1
ATOM 694 C CA . SER A 1 87 ? -0.826 4.570 -6.927 1.00 95.31 87 SER A CA 1
ATOM 695 C C . SER A 1 87 ? 0.605 4.480 -7.437 1.00 95.31 87 SER A C 1
ATOM 697 O O . SER A 1 87 ? 1.459 3.799 -6.865 1.00 95.31 87 SER A O 1
ATOM 699 N N . THR A 1 88 ? 0.884 5.213 -8.510 1.00 94.62 88 THR A N 1
ATOM 700 C CA . THR A 1 88 ? 2.238 5.385 -9.033 1.00 94.62 88 THR A CA 1
ATOM 701 C C . THR A 1 88 ? 2.671 6.835 -8.926 1.00 94.62 88 THR A C 1
ATOM 703 O O . THR A 1 88 ? 1.900 7.744 -9.221 1.00 94.62 88 THR A O 1
ATOM 706 N N . LYS A 1 89 ? 3.924 7.062 -8.546 1.00 92.69 89 LYS A N 1
ATOM 707 C CA . LYS A 1 89 ? 4.576 8.375 -8.511 1.00 92.69 89 LYS A CA 1
ATOM 708 C C . LYS A 1 89 ? 5.831 8.361 -9.388 1.00 92.69 89 LYS A C 1
ATOM 710 O O . LYS A 1 89 ? 6.229 7.310 -9.889 1.00 92.69 89 LYS A O 1
ATOM 715 N N . ALA A 1 90 ? 6.462 9.527 -9.549 1.00 90.69 90 ALA A N 1
ATOM 716 C CA . ALA A 1 90 ? 7.714 9.694 -10.298 1.00 90.69 90 ALA A CA 1
ATOM 717 C C . ALA A 1 90 ? 7.646 9.118 -11.728 1.00 90.69 90 ALA A C 1
ATOM 719 O O . ALA A 1 90 ? 8.455 8.274 -12.100 1.00 90.69 90 ALA A O 1
ATOM 720 N N . GLY A 1 91 ? 6.626 9.520 -12.496 1.00 86.25 91 GLY A N 1
ATOM 721 C CA . GLY A 1 91 ? 6.466 9.093 -13.892 1.00 86.25 91 GLY A CA 1
ATOM 722 C C . GLY A 1 91 ? 6.129 7.611 -14.081 1.00 86.25 91 GLY A C 1
ATOM 723 O O . GLY A 1 91 ? 6.278 7.093 -15.178 1.00 86.25 91 GLY A O 1
ATOM 724 N N . GLY A 1 92 ? 5.694 6.920 -13.024 1.00 86.31 92 GLY A N 1
ATOM 725 C CA . GLY A 1 92 ? 5.307 5.512 -13.087 1.00 86.31 92 GLY A CA 1
ATOM 726 C C . GLY A 1 92 ? 6.273 4.573 -12.374 1.00 86.31 92 GLY A C 1
ATOM 727 O O . GLY A 1 92 ? 5.856 3.485 -12.015 1.00 86.31 92 GLY A O 1
ATOM 728 N N . SER A 1 93 ? 7.507 4.988 -12.083 1.00 87.81 93 SER A N 1
ATOM 729 C CA . SER A 1 93 ? 8.521 4.095 -11.497 1.00 87.81 93 SER A CA 1
ATOM 730 C C . SER A 1 93 ? 8.324 3.815 -10.005 1.00 87.81 93 SER A C 1
ATOM 732 O O . SER A 1 93 ? 8.802 2.806 -9.493 1.00 87.81 93 SER A O 1
ATOM 734 N N . LYS A 1 94 ? 7.664 4.715 -9.261 1.00 91.00 94 LYS A N 1
ATOM 735 C CA . LYS A 1 94 ? 7.470 4.554 -7.813 1.00 91.00 94 LYS A CA 1
ATOM 736 C C . LYS A 1 94 ? 6.070 4.037 -7.515 1.00 91.00 94 LYS A C 1
ATOM 738 O O . LYS A 1 94 ? 5.128 4.822 -7.441 1.00 91.00 94 LYS A O 1
ATOM 743 N N . HIS A 1 95 ? 5.955 2.741 -7.277 1.00 94.00 95 HIS A N 1
ATOM 744 C CA . HIS A 1 95 ? 4.698 2.083 -6.929 1.00 94.00 95 HIS A CA 1
ATOM 745 C C . HIS A 1 95 ? 4.440 2.129 -5.423 1.00 94.00 95 HIS A C 1
ATOM 747 O O . HIS A 1 95 ? 5.353 1.928 -4.616 1.00 94.00 95 HIS A O 1
ATOM 753 N N . ILE A 1 96 ? 3.208 2.455 -5.042 1.00 95.94 96 ILE A N 1
ATOM 754 C CA . ILE A 1 96 ? 2.813 2.677 -3.654 1.00 95.94 96 ILE A CA 1
ATOM 755 C C . ILE A 1 96 ? 1.397 2.151 -3.443 1.00 95.94 96 ILE A C 1
ATOM 757 O O . ILE A 1 96 ? 0.488 2.515 -4.183 1.00 95.94 96 ILE A O 1
ATOM 761 N N . THR A 1 97 ? 1.197 1.394 -2.374 1.00 97.75 97 THR A N 1
ATOM 762 C CA . THR A 1 97 ? -0.119 0.986 -1.887 1.00 97.75 97 THR A CA 1
ATOM 763 C C . THR A 1 97 ? -0.430 1.734 -0.592 1.00 97.75 97 THR A C 1
ATOM 765 O O . THR A 1 97 ? 0.362 1.711 0.343 1.00 97.75 97 THR A O 1
ATOM 768 N N . THR A 1 98 ? -1.560 2.430 -0.530 1.00 97.88 98 THR A N 1
ATOM 769 C CA . THR A 1 98 ? -1.981 3.232 0.625 1.00 97.88 98 THR A CA 1
ATOM 770 C C . THR A 1 98 ? -3.208 2.609 1.276 1.00 97.88 98 THR A C 1
ATOM 772 O O . THR A 1 98 ? -4.198 2.346 0.593 1.00 97.88 98 THR A O 1
ATOM 775 N N . ILE A 1 99 ? -3.154 2.432 2.592 1.00 97.75 99 ILE A N 1
ATOM 776 C CA . ILE A 1 99 ? -4.282 2.032 3.436 1.00 97.75 99 ILE A CA 1
ATOM 777 C C . ILE A 1 99 ? -4.836 3.294 4.100 1.00 97.75 99 ILE A C 1
ATOM 779 O O . ILE A 1 99 ? -4.081 4.059 4.708 1.00 97.75 99 ILE A O 1
ATOM 783 N N . GLN A 1 100 ? -6.139 3.527 3.956 1.00 97.50 100 GLN A N 1
ATOM 784 C CA . GLN A 1 100 ? -6.835 4.695 4.504 1.00 97.50 100 GLN A CA 1
ATOM 785 C C . GLN A 1 100 ? -7.897 4.295 5.534 1.00 97.50 100 GLN A C 1
ATOM 787 O O . GLN A 1 100 ? -8.132 3.113 5.767 1.00 97.50 100 GLN A O 1
ATOM 792 N N . LYS A 1 101 ? -8.572 5.300 6.113 1.00 96.75 101 LYS A N 1
ATOM 793 C CA . LYS A 1 101 ? -9.681 5.136 7.073 1.00 96.75 101 LYS A CA 1
ATOM 794 C C . LYS A 1 101 ? -9.294 4.264 8.275 1.00 96.75 101 LYS A C 1
ATOM 796 O O . LYS A 1 101 ? -10.036 3.364 8.667 1.00 96.75 101 LYS A O 1
ATOM 801 N N . ILE A 1 102 ? -8.109 4.532 8.816 1.00 96.75 102 ILE A N 1
ATOM 802 C CA . ILE A 1 102 ? -7.556 3.821 9.963 1.00 96.75 102 ILE A CA 1
ATOM 803 C C . ILE A 1 102 ? -7.868 4.606 11.233 1.00 96.75 102 ILE A C 1
ATOM 805 O O . ILE A 1 102 ? -7.606 5.808 11.308 1.00 96.75 102 ILE A O 1
ATOM 809 N N . THR A 1 103 ? -8.372 3.901 12.235 1.00 94.94 103 THR A N 1
ATOM 810 C CA . THR A 1 103 ? -8.582 4.405 13.593 1.00 94.94 103 THR A CA 1
ATOM 811 C C . THR A 1 103 ? -7.635 3.672 14.539 1.00 94.94 103 THR A C 1
ATOM 813 O O . THR A 1 103 ? -7.370 2.492 14.328 1.00 94.94 103 THR A O 1
ATOM 816 N N . GLY A 1 104 ? -7.125 4.348 15.572 1.00 94.31 104 GLY A N 1
ATOM 817 C CA . GLY A 1 104 ? -6.242 3.744 16.578 1.00 94.31 104 GLY A CA 1
ATOM 818 C C . GLY A 1 104 ? -4.744 3.877 16.274 1.00 94.31 104 GLY A C 1
ATOM 819 O O . GLY A 1 104 ? -4.309 4.895 15.710 1.00 94.31 104 GLY A O 1
ATOM 820 N N . ASP A 1 105 ? -3.962 2.877 16.694 1.00 95.50 105 ASP A N 1
ATOM 821 C CA . ASP A 1 105 ? -2.499 2.868 16.595 1.00 95.50 105 ASP A CA 1
ATOM 822 C C . ASP A 1 105 ? -1.994 2.456 15.200 1.00 95.50 105 ASP A C 1
ATOM 824 O O . ASP A 1 105 ? -2.158 1.328 14.729 1.00 95.50 105 ASP A O 1
ATOM 828 N N . LEU A 1 106 ? -1.329 3.401 14.534 1.00 96.31 106 LEU A N 1
ATOM 829 C CA . LEU A 1 106 ? -0.773 3.226 13.194 1.00 96.31 106 LEU A CA 1
ATOM 830 C C . LEU A 1 106 ? 0.508 2.386 13.196 1.00 96.31 106 LEU A C 1
ATOM 832 O O . LEU A 1 106 ? 0.790 1.723 12.195 1.00 96.31 106 LEU A O 1
ATOM 836 N N . ASN A 1 107 ? 1.278 2.417 14.288 1.00 95.81 107 ASN A N 1
ATOM 837 C CA . ASN A 1 107 ? 2.533 1.675 14.385 1.00 95.81 107 ASN A CA 1
ATOM 838 C C . ASN A 1 107 ? 2.256 0.175 14.437 1.00 95.81 107 ASN A C 1
ATOM 840 O O . ASN A 1 107 ? 2.840 -0.582 13.661 1.00 95.81 107 ASN A O 1
ATOM 844 N N . GLU A 1 108 ? 1.304 -0.249 15.274 1.00 95.50 108 GLU A N 1
ATOM 845 C CA . GLU A 1 108 ? 0.943 -1.661 15.350 1.00 95.50 108 GLU A CA 1
ATOM 846 C C . GLU A 1 108 ? 0.341 -2.165 14.033 1.00 95.50 108 GLU A C 1
ATOM 848 O O . GLU A 1 108 ? 0.704 -3.249 13.569 1.00 95.50 108 GLU A O 1
ATOM 853 N N . LEU A 1 109 ? -0.509 -1.368 13.372 1.00 95.81 109 LEU A N 1
ATOM 854 C CA . LEU A 1 109 ? -1.024 -1.723 12.048 1.00 95.81 109 LEU A CA 1
ATOM 855 C C . LEU A 1 109 ? 0.118 -1.926 11.043 1.00 95.81 109 LEU A C 1
ATOM 857 O O . LEU A 1 109 ? 0.148 -2.936 10.337 1.00 95.81 109 LEU A O 1
ATOM 861 N N . ALA A 1 110 ? 1.066 -0.987 10.978 1.00 95.94 110 ALA A N 1
ATOM 862 C CA . ALA A 1 110 ? 2.214 -1.085 10.082 1.00 95.94 110 ALA A CA 1
ATOM 863 C C . ALA A 1 110 ? 3.048 -2.343 10.375 1.00 95.94 110 ALA A C 1
ATOM 865 O O . ALA A 1 110 ? 3.425 -3.067 9.449 1.00 95.94 110 ALA A O 1
ATOM 866 N N . ASP A 1 111 ? 3.274 -2.653 11.650 1.00 95.38 111 ASP A N 1
ATOM 867 C CA . ASP A 1 111 ? 4.010 -3.840 12.069 1.00 95.38 111 ASP A CA 1
ATOM 868 C C . ASP A 1 111 ? 3.289 -5.145 11.738 1.00 95.38 111 ASP A C 1
ATOM 870 O O . ASP A 1 111 ? 3.930 -6.082 11.249 1.00 95.38 111 ASP A O 1
ATOM 874 N N . ARG A 1 112 ? 1.970 -5.222 11.951 1.00 94.50 112 ARG A N 1
ATOM 875 C CA . ARG A 1 112 ? 1.184 -6.408 11.584 1.00 94.50 112 ARG A CA 1
ATOM 876 C C . ARG A 1 112 ? 1.170 -6.619 10.075 1.00 94.50 112 ARG A C 1
ATOM 878 O O . ARG A 1 112 ? 1.425 -7.737 9.633 1.00 94.50 112 ARG A O 1
ATOM 885 N N . VAL A 1 113 ? 0.964 -5.562 9.286 1.00 95.44 113 VAL A N 1
ATOM 886 C CA . VAL A 1 113 ? 1.013 -5.635 7.815 1.00 95.44 113 VAL A CA 1
ATOM 887 C C . VAL A 1 113 ? 2.399 -6.074 7.341 1.00 95.44 113 VAL A C 1
ATOM 889 O O . VAL A 1 113 ? 2.512 -6.962 6.498 1.00 95.44 113 VAL A O 1
ATOM 892 N N . ARG A 1 114 ? 3.475 -5.512 7.906 1.00 95.56 114 ARG A N 1
ATOM 893 C CA . ARG A 1 114 ? 4.855 -5.908 7.583 1.00 95.56 114 ARG A CA 1
ATOM 894 C C . ARG A 1 114 ? 5.093 -7.394 7.834 1.00 95.56 114 ARG A C 1
ATOM 896 O O . ARG A 1 114 ? 5.629 -8.072 6.957 1.00 95.56 114 ARG A O 1
ATOM 903 N N . LYS A 1 115 ? 4.701 -7.882 9.017 1.00 94.31 115 LYS A N 1
ATOM 904 C CA . LYS A 1 115 ? 4.863 -9.285 9.425 1.00 94.31 115 LYS A CA 1
ATOM 905 C C . LYS A 1 115 ? 4.043 -10.215 8.534 1.00 94.31 115 LYS A C 1
ATOM 907 O O . LYS A 1 115 ? 4.581 -11.203 8.049 1.00 94.31 115 LYS A O 1
ATOM 912 N N . ALA A 1 116 ? 2.787 -9.867 8.260 1.00 92.31 116 ALA A N 1
ATOM 913 C CA . ALA A 1 116 ? 1.896 -10.673 7.432 1.00 92.31 116 ALA A CA 1
ATOM 914 C C . ALA A 1 116 ? 2.402 -10.835 5.993 1.00 92.31 116 ALA A C 1
ATOM 916 O O . ALA A 1 116 ? 2.331 -11.922 5.428 1.00 92.31 116 ALA A O 1
ATOM 917 N N . LEU A 1 117 ? 2.957 -9.770 5.411 1.00 92.19 117 LEU A N 1
ATOM 918 C CA . LEU A 1 117 ? 3.503 -9.803 4.053 1.00 92.19 117 LEU A CA 1
ATOM 919 C C . LEU A 1 117 ? 4.953 -10.327 3.998 1.00 92.19 117 LEU A C 1
ATOM 921 O O . LEU A 1 117 ? 5.515 -10.434 2.907 1.00 92.19 117 LEU A O 1
ATOM 925 N N . GLY A 1 118 ? 5.580 -10.627 5.142 1.00 91.81 118 GLY A N 1
ATOM 926 C CA . GLY A 1 118 ? 6.967 -11.100 5.210 1.00 91.81 118 GLY A CA 1
ATOM 927 C C . GLY A 1 118 ? 7.980 -10.089 4.665 1.00 91.81 118 GLY A C 1
ATOM 928 O O . GLY A 1 118 ? 8.980 -10.471 4.058 1.00 91.81 118 GLY A O 1
ATOM 929 N N . MET A 1 119 ? 7.707 -8.790 4.814 1.00 91.00 119 MET A N 1
ATOM 930 C CA . MET A 1 119 ? 8.555 -7.739 4.254 1.00 91.00 119 MET A CA 1
ATOM 931 C C . MET A 1 119 ? 9.680 -7.339 5.209 1.00 91.00 119 MET A C 1
ATOM 933 O O . MET A 1 119 ? 9.509 -7.273 6.425 1.00 91.00 119 MET A O 1
ATOM 937 N N . GLN A 1 120 ? 10.828 -6.979 4.638 1.00 92.44 120 GLN A N 1
ATOM 938 C CA . GLN A 1 120 ? 11.921 -6.357 5.383 1.00 92.44 120 GLN A CA 1
ATOM 939 C C . GLN A 1 120 ? 11.504 -4.966 5.884 1.00 92.44 120 GLN A C 1
ATOM 941 O O . GLN A 1 120 ? 10.727 -4.276 5.223 1.00 92.44 120 GLN A O 1
ATOM 946 N N . GLN A 1 121 ? 12.049 -4.514 7.020 1.00 90.94 121 GLN A N 1
ATOM 947 C CA . GLN A 1 121 ? 11.741 -3.180 7.562 1.00 90.94 121 GLN A CA 1
ATOM 948 C C . GLN A 1 121 ? 12.164 -2.053 6.613 1.00 90.94 121 GLN A C 1
ATOM 950 O O . GLN A 1 121 ? 11.485 -1.033 6.491 1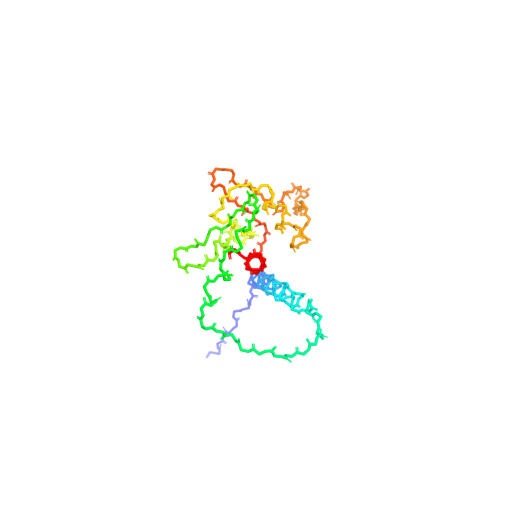.00 90.94 121 GLN A O 1
ATOM 955 N N . GLN A 1 122 ? 13.302 -2.238 5.948 1.00 92.50 122 GLN A N 1
ATOM 956 C CA . GLN A 1 122 ? 13.878 -1.257 5.046 1.00 92.50 122 GLN A CA 1
ATOM 957 C C . GLN A 1 122 ? 14.286 -1.912 3.734 1.00 92.50 122 GLN A C 1
ATOM 959 O O . GLN A 1 122 ? 14.760 -3.044 3.711 1.00 92.50 122 GLN A O 1
ATOM 964 N N . ILE A 1 123 ? 14.139 -1.150 2.658 1.00 90.38 123 ILE A N 1
ATOM 965 C CA . ILE A 1 123 ? 14.580 -1.483 1.310 1.00 90.38 123 ILE A CA 1
ATOM 966 C C . ILE A 1 123 ? 15.695 -0.513 0.928 1.00 90.38 123 ILE A C 1
ATOM 968 O O . ILE A 1 123 ? 15.578 0.704 1.121 1.00 90.38 123 ILE A O 1
ATOM 972 N N . THR A 1 124 ? 16.766 -1.058 0.362 1.00 92.50 124 THR A N 1
ATOM 973 C CA . THR A 1 124 ? 17.861 -0.281 -0.218 1.00 92.50 124 THR A CA 1
ATOM 974 C C . THR A 1 124 ? 17.499 0.109 -1.647 1.00 92.50 124 THR A C 1
ATOM 976 O O . THR A 1 124 ? 17.164 -0.735 -2.472 1.00 92.50 12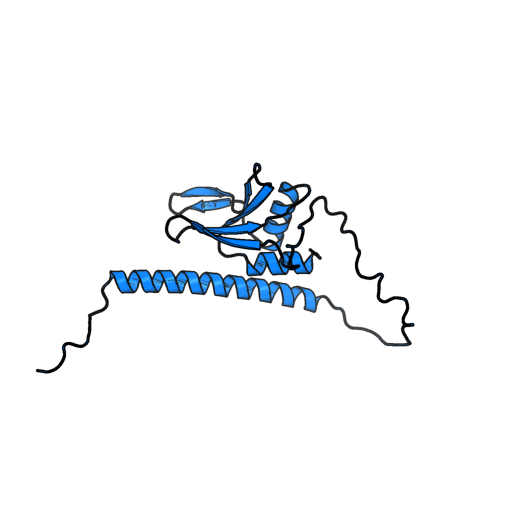4 THR A O 1
ATOM 979 N N . ASP A 1 125 ? 17.517 1.408 -1.929 1.00 86.62 125 ASP A N 1
ATOM 980 C CA . ASP A 1 125 ? 17.300 1.952 -3.272 1.00 86.62 125 ASP A CA 1
ATOM 981 C C . ASP A 1 125 ? 18.498 1.647 -4.193 1.00 86.62 125 ASP A C 1
ATOM 983 O O . ASP A 1 125 ? 19.597 1.375 -3.715 1.00 86.62 125 ASP A O 1
ATOM 987 N N . VAL A 1 126 ? 18.334 1.810 -5.508 1.00 85.88 126 VAL A N 1
ATOM 988 C CA . VAL A 1 126 ? 19.403 1.673 -6.520 1.00 85.88 126 VAL A CA 1
ATOM 989 C C . VAL A 1 126 ? 20.604 2.572 -6.198 1.00 85.88 126 VAL A C 1
ATOM 991 O O . VAL A 1 126 ? 21.744 2.246 -6.500 1.00 85.88 126 VAL A O 1
ATOM 994 N N . ARG A 1 127 ? 20.354 3.704 -5.529 1.00 88.31 127 ARG A N 1
ATOM 995 C CA . ARG A 1 127 ? 21.379 4.662 -5.078 1.00 88.31 127 ARG A CA 1
ATOM 996 C C . ARG A 1 127 ? 21.981 4.321 -3.702 1.00 88.31 127 ARG A C 1
ATOM 998 O O . ARG A 1 127 ? 22.538 5.204 -3.063 1.00 88.31 127 ARG A O 1
ATOM 1005 N N . GLY A 1 128 ? 21.766 3.113 -3.178 1.00 90.62 128 GLY A N 1
ATOM 1006 C CA . GLY A 1 128 ? 22.291 2.662 -1.880 1.00 90.62 128 GLY A CA 1
ATOM 1007 C C . GLY A 1 128 ? 21.592 3.246 -0.645 1.00 90.62 128 GLY A C 1
ATOM 1008 O O . GLY A 1 128 ? 21.981 2.961 0.484 1.00 90.62 128 GLY A O 1
ATOM 1009 N N . ARG A 1 129 ? 20.543 4.061 -0.813 1.00 91.75 129 ARG A N 1
ATOM 1010 C CA . ARG A 1 129 ? 19.844 4.684 0.323 1.00 91.75 129 ARG A CA 1
ATOM 1011 C C . ARG A 1 129 ? 18.854 3.719 0.961 1.00 91.75 129 ARG A C 1
ATOM 1013 O O . ARG A 1 129 ? 17.950 3.233 0.280 1.00 91.75 129 ARG A O 1
ATOM 1020 N N . ARG A 1 130 ? 18.968 3.525 2.276 1.00 93.31 130 ARG A N 1
ATOM 1021 C CA . ARG A 1 130 ? 17.998 2.767 3.077 1.00 93.31 130 ARG A CA 1
ATOM 1022 C C . ARG A 1 130 ? 16.725 3.580 3.251 1.00 93.31 130 ARG A C 1
ATOM 1024 O O . ARG A 1 130 ? 16.766 4.767 3.566 1.00 93.31 130 ARG A O 1
ATOM 1031 N N . LYS A 1 131 ? 15.586 2.947 3.007 1.00 92.00 131 LYS A N 1
ATOM 1032 C CA . LYS A 1 131 ? 14.274 3.575 3.115 1.00 92.00 131 LYS A CA 1
ATOM 1033 C C . LYS A 1 131 ? 13.294 2.592 3.728 1.00 92.00 131 LYS A C 1
ATOM 1035 O O . LYS A 1 131 ? 13.357 1.411 3.419 1.00 92.00 131 LYS A O 1
ATOM 1040 N N . GLU A 1 132 ? 12.363 3.078 4.529 1.00 94.12 132 GLU A N 1
ATOM 1041 C CA . GLU A 1 132 ? 11.329 2.223 5.109 1.00 94.12 132 GLU A CA 1
ATOM 1042 C C . GLU A 1 132 ? 10.429 1.619 4.030 1.00 94.12 132 GLU A C 1
ATOM 1044 O O . GLU A 1 132 ? 10.055 2.281 3.048 1.00 94.12 132 GLU A O 1
ATOM 1049 N N . THR A 1 133 ? 10.107 0.342 4.216 1.00 94.31 133 THR A N 1
ATOM 1050 C CA . THR A 1 133 ? 9.185 -0.397 3.349 1.00 94.31 133 THR A CA 1
ATOM 1051 C C . THR A 1 133 ? 7.750 0.062 3.555 1.00 94.31 133 THR A C 1
ATOM 1053 O O . THR A 1 133 ? 6.996 0.194 2.589 1.00 94.31 133 THR A O 1
ATOM 1056 N N . ILE A 1 134 ? 7.401 0.344 4.809 1.00 96.62 134 ILE A N 1
ATOM 1057 C CA . ILE A 1 134 ? 6.118 0.896 5.223 1.00 96.62 134 ILE A CA 1
ATOM 1058 C C . ILE A 1 134 ? 6.404 2.211 5.933 1.00 96.62 134 ILE A C 1
ATOM 1060 O O . ILE A 1 134 ? 7.171 2.233 6.887 1.00 96.62 134 ILE A O 1
ATOM 1064 N N . ALA A 1 135 ? 5.805 3.288 5.443 1.00 96.19 135 ALA A N 1
ATOM 1065 C CA . ALA A 1 135 ? 5.896 4.613 6.032 1.00 96.19 135 ALA A CA 1
ATOM 1066 C C . ALA A 1 135 ? 4.514 5.052 6.519 1.00 96.19 135 ALA A C 1
ATOM 1068 O O . ALA A 1 135 ? 3.498 4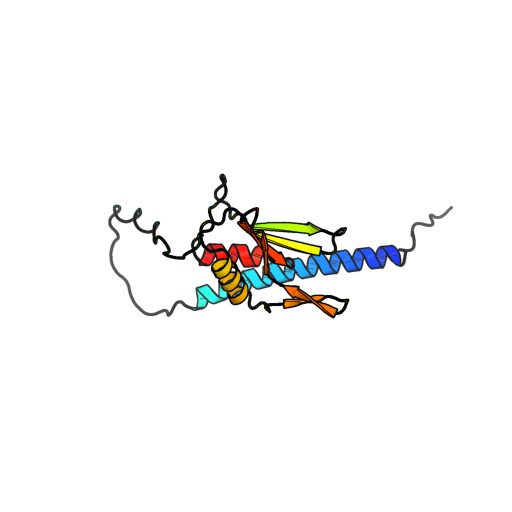.740 5.894 1.00 96.19 135 ALA A O 1
ATOM 1069 N N . ILE A 1 136 ? 4.473 5.817 7.604 1.00 97.31 136 ILE A N 1
ATOM 1070 C CA . ILE A 1 136 ? 3.233 6.360 8.158 1.00 97.31 136 ILE A CA 1
ATOM 1071 C C . ILE A 1 136 ? 3.135 7.833 7.774 1.00 97.31 136 ILE A C 1
ATOM 1073 O O . ILE A 1 136 ? 4.056 8.617 8.001 1.00 97.31 136 ILE A O 1
ATOM 1077 N N . ASN A 1 137 ? 2.009 8.224 7.182 1.00 96.56 137 ASN A N 1
ATOM 1078 C CA . ASN A 1 137 ? 1.674 9.629 7.014 1.00 96.56 137 ASN A CA 1
ATOM 1079 C C . ASN A 1 137 ? 0.869 10.085 8.233 1.00 96.56 137 ASN A C 1
ATOM 1081 O O . ASN A 1 137 ? -0.340 9.871 8.289 1.00 96.56 137 ASN A O 1
ATOM 1085 N N . TRP A 1 138 ? 1.541 10.723 9.191 1.00 95.69 138 TRP A N 1
ATOM 1086 C CA . TRP A 1 138 ? 0.938 11.176 10.447 1.00 95.69 138 TRP A CA 1
ATOM 1087 C C . TRP A 1 138 ? -0.160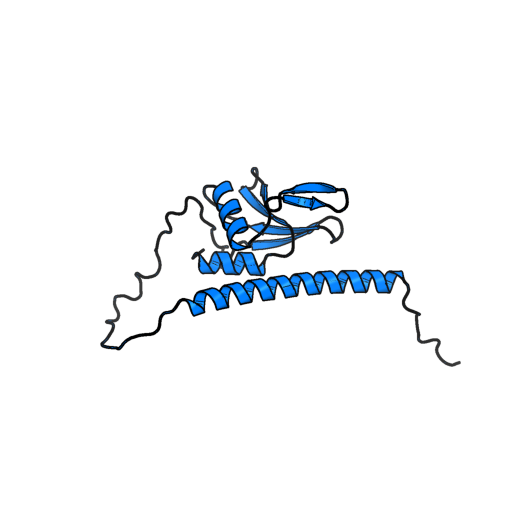 12.228 10.260 1.00 95.69 138 TRP A C 1
ATOM 1089 O O . TRP A 1 138 ? -1.145 12.209 10.990 1.00 95.69 138 TRP A O 1
ATOM 1099 N N . THR A 1 139 ? -0.043 13.090 9.247 1.00 96.69 139 THR A N 1
ATOM 1100 C CA . THR A 1 139 ? -1.029 14.146 8.966 1.00 96.69 139 THR A CA 1
ATOM 1101 C C . THR A 1 139 ? -2.370 13.575 8.513 1.00 96.69 139 THR A C 1
ATOM 1103 O O . THR A 1 139 ? -3.418 14.031 8.951 1.00 96.69 139 THR A O 1
ATOM 1106 N N . THR A 1 140 ? -2.349 12.568 7.637 1.00 96.19 140 THR A N 1
ATOM 1107 C CA . THR A 1 140 ? -3.577 11.939 7.101 1.00 96.19 140 THR A CA 1
ATOM 1108 C C . THR A 1 140 ? -3.944 10.635 7.804 1.00 96.19 140 THR A C 1
ATOM 1110 O O . THR A 1 140 ? -4.984 10.054 7.517 1.00 96.19 140 THR A O 1
ATOM 1113 N N . ARG A 1 141 ? -3.091 10.164 8.720 1.00 96.81 141 ARG A N 1
ATOM 1114 C CA . ARG A 1 141 ? -3.175 8.852 9.379 1.00 96.81 141 ARG A CA 1
ATOM 1115 C C . ARG A 1 141 ? -3.286 7.686 8.391 1.00 96.81 141 ARG A C 1
ATOM 1117 O O . ARG A 1 141 ? -3.999 6.715 8.623 1.00 96.81 141 ARG A O 1
ATOM 1124 N N . HIS A 1 142 ? -2.575 7.783 7.271 1.00 97.50 142 HIS A N 1
ATOM 1125 C CA . HIS A 1 142 ? -2.520 6.729 6.261 1.00 97.50 142 HIS A CA 1
ATOM 1126 C C . HIS A 1 142 ? -1.254 5.891 6.416 1.00 97.50 142 HIS A C 1
ATOM 1128 O O . HIS A 1 142 ? -0.168 6.427 6.650 1.00 97.50 142 HIS A O 1
ATOM 1134 N N . VAL A 1 143 ? -1.377 4.583 6.196 1.00 97.62 143 VAL A N 1
ATOM 1135 C CA . VAL A 1 143 ? -0.225 3.678 6.118 1.00 97.62 143 VAL A CA 1
ATOM 1136 C C . VAL A 1 143 ? 0.145 3.486 4.652 1.00 97.62 143 VAL A C 1
ATOM 1138 O O . VAL A 1 143 ? -0.686 3.120 3.822 1.00 97.62 143 VAL A O 1
ATOM 1141 N N . VAL A 1 144 ? 1.401 3.772 4.322 1.00 97.31 144 VAL A N 1
ATOM 1142 C CA . VAL A 1 144 ? 1.920 3.815 2.957 1.00 97.31 144 VAL A CA 1
ATOM 1143 C C . VAL A 1 144 ? 2.937 2.695 2.771 1.00 97.31 144 VAL A C 1
ATOM 1145 O O . VAL A 1 144 ? 4.059 2.765 3.263 1.00 97.31 144 VAL A O 1
ATOM 1148 N N . VAL A 1 145 ? 2.560 1.672 2.016 1.00 97.00 145 VAL A N 1
ATOM 1149 C CA . VAL A 1 145 ? 3.387 0.506 1.691 1.00 97.00 145 VAL A CA 1
ATOM 1150 C C . VAL A 1 145 ? 4.026 0.691 0.318 1.00 97.00 145 VAL A C 1
ATOM 1152 O O . VAL A 1 145 ? 3.386 1.143 -0.632 1.00 97.00 145 VAL A O 1
ATOM 1155 N N . ARG A 1 146 ? 5.306 0.348 0.180 1.00 94.44 146 ARG A N 1
ATOM 1156 C CA . ARG A 1 146 ? 5.996 0.391 -1.115 1.00 94.44 146 ARG A CA 1
ATOM 1157 C C . ARG A 1 146 ? 5.719 -0.837 -1.973 1.00 94.44 146 ARG A C 1
ATOM 1159 O O . ARG A 1 146 ? 5.682 -1.957 -1.475 1.00 94.44 146 ARG A O 1
ATOM 1166 N N . GLY A 1 147 ? 5.634 -0.609 -3.280 1.00 93.38 147 GLY A N 1
ATOM 1167 C CA . GLY A 1 147 ? 5.390 -1.646 -4.280 1.00 93.38 147 GLY A CA 1
ATOM 1168 C C . GLY A 1 147 ? 3.905 -1.886 -4.555 1.00 93.38 147 GLY A C 1
ATOM 1169 O O . GLY A 1 147 ? 3.023 -1.301 -3.915 1.00 93.38 147 GLY A O 1
ATOM 1170 N N . TRP A 1 148 ? 3.648 -2.761 -5.527 1.00 94.19 148 TRP A N 1
ATOM 1171 C CA . TRP A 1 148 ? 2.317 -3.293 -5.823 1.00 94.19 148 TRP A CA 1
ATOM 1172 C C . TRP A 1 148 ? 1.976 -4.389 -4.815 1.00 94.19 148 TRP A C 1
ATOM 1174 O O . TRP A 1 148 ? 2.507 -5.498 -4.896 1.00 94.19 148 TRP A O 1
ATOM 1184 N N . ARG A 1 149 ? 1.161 -4.041 -3.816 1.00 95.06 149 ARG A N 1
ATOM 1185 C CA . ARG A 1 149 ? 0.777 -4.919 -2.697 1.00 95.06 149 ARG A CA 1
ATOM 1186 C C . ARG A 1 149 ? -0.720 -4.856 -2.391 1.00 95.06 149 ARG A C 1
ATOM 1188 O O . ARG A 1 149 ? -1.149 -5.380 -1.368 1.00 95.06 149 ARG A O 1
ATOM 1195 N N . GLY A 1 150 ? -1.522 -4.221 -3.247 1.00 95.44 150 GLY A N 1
ATOM 1196 C CA . GLY A 1 150 ? -2.957 -4.041 -3.038 1.00 95.44 150 GLY A CA 1
ATOM 1197 C C . GLY A 1 150 ? -3.708 -5.354 -2.825 1.00 95.44 150 GLY A C 1
ATOM 1198 O O . GLY A 1 150 ? -4.389 -5.466 -1.805 1.00 95.44 150 GLY A O 1
ATOM 1199 N N . PRO A 1 151 ? -3.574 -6.355 -3.716 1.00 95.75 151 PRO A N 1
ATOM 1200 C CA . PRO A 1 151 ? -4.238 -7.649 -3.555 1.00 95.75 151 PRO A CA 1
ATOM 1201 C C . PRO A 1 151 ? -3.873 -8.351 -2.240 1.00 95.75 151 PRO A C 1
ATOM 1203 O O . PRO A 1 151 ? -4.752 -8.841 -1.536 1.00 95.75 151 PRO A O 1
ATOM 1206 N N . GLU A 1 152 ? -2.587 -8.345 -1.874 1.00 94.38 152 GLU A N 1
ATOM 1207 C CA . GLU A 1 152 ? -2.086 -8.972 -0.641 1.00 94.38 152 GLU A CA 1
ATOM 1208 C C . GLU A 1 152 ? -2.680 -8.317 0.607 1.00 94.38 152 GLU A C 1
ATOM 1210 O O . GLU A 1 152 ? -3.186 -9.002 1.493 1.00 94.38 152 GLU A O 1
ATOM 1215 N N . ILE A 1 153 ? -2.658 -6.983 0.658 1.00 95.94 153 ILE A N 1
ATOM 1216 C CA . ILE A 1 153 ? -3.159 -6.217 1.803 1.00 95.94 153 ILE A CA 1
ATOM 1217 C C . ILE A 1 153 ? -4.677 -6.349 1.923 1.00 95.94 153 ILE A C 1
ATOM 1219 O O . ILE A 1 153 ? -5.184 -6.477 3.035 1.00 95.94 153 ILE A O 1
ATOM 1223 N N . LYS A 1 154 ? -5.409 -6.351 0.801 1.00 95.62 154 LYS A N 1
ATOM 1224 C CA . LYS A 1 154 ? -6.859 -6.586 0.812 1.00 95.62 154 LYS A CA 1
ATOM 1225 C C . LYS A 1 154 ? -7.182 -7.958 1.384 1.00 95.62 154 LYS A C 1
ATOM 1227 O O . LYS A 1 154 ? -7.954 -8.044 2.331 1.00 95.62 154 LYS A O 1
ATOM 1232 N N . LYS A 1 155 ? -6.524 -9.007 0.881 1.00 94.19 155 LYS A N 1
ATOM 1233 C CA . LYS A 1 155 ? -6.745 -10.368 1.374 1.00 94.19 155 LYS A CA 1
ATOM 1234 C C . LYS A 1 155 ? -6.399 -10.501 2.853 1.00 94.19 155 LYS A C 1
ATOM 1236 O O . LYS A 1 155 ? -7.127 -11.142 3.599 1.00 94.19 155 LYS A O 1
ATOM 1241 N N . TRP A 1 156 ? -5.315 -9.865 3.289 1.00 94.50 156 TRP A N 1
ATOM 1242 C CA . TRP A 1 156 ? -4.940 -9.829 4.700 1.00 94.50 156 TRP A CA 1
ATOM 1243 C C . TRP A 1 156 ? -6.017 -9.171 5.554 1.00 94.50 156 TRP A C 1
ATOM 1245 O O . TRP A 1 156 ? -6.403 -9.730 6.578 1.00 94.50 156 TRP A O 1
ATOM 1255 N N . ALA A 1 157 ? -6.523 -8.018 5.124 1.00 93.06 157 ALA A N 1
ATOM 1256 C CA . ALA A 1 157 ? -7.538 -7.299 5.870 1.00 93.06 157 ALA A CA 1
ATOM 1257 C C . ALA A 1 157 ? -8.852 -8.097 5.964 1.00 93.06 157 ALA A C 1
ATOM 1259 O O . ALA A 1 157 ? -9.421 -8.182 7.047 1.00 93.06 157 ALA A O 1
ATOM 1260 N N . GLU A 1 158 ? -9.267 -8.762 4.879 1.00 92.19 158 GLU A N 1
ATOM 1261 C CA . GLU A 1 158 ? -10.417 -9.681 4.882 1.00 92.19 158 GLU A CA 1
ATOM 1262 C C . GLU A 1 158 ? -10.244 -10.818 5.896 1.00 92.19 158 GLU A C 1
ATOM 1264 O O . GLU A 1 158 ? -11.147 -11.076 6.685 1.00 92.19 158 GLU A O 1
ATOM 1269 N N . LEU A 1 159 ? -9.078 -11.477 5.904 1.00 90.31 159 LEU A N 1
ATOM 1270 C CA . LEU A 1 159 ? -8.794 -12.591 6.818 1.00 90.31 159 LEU A CA 1
ATOM 1271 C C . LEU A 1 159 ? -8.771 -12.165 8.292 1.00 90.31 159 LEU A C 1
ATOM 1273 O O . LEU A 1 159 ? -9.038 -12.982 9.165 1.00 90.31 159 LEU A O 1
ATOM 1277 N N . ASN A 1 160 ? -8.453 -10.900 8.576 1.00 89.12 160 ASN A N 1
ATOM 1278 C CA . ASN A 1 160 ? -8.470 -10.352 9.935 1.00 89.12 160 ASN A CA 1
ATOM 1279 C C . ASN A 1 160 ? -9.840 -9.764 10.326 1.00 89.12 160 ASN A C 1
ATOM 1281 O O . ASN A 1 160 ? -9.980 -9.270 11.441 1.00 89.12 160 ASN A O 1
ATOM 1285 N N . GLY A 1 161 ? -10.842 -9.825 9.441 1.00 88.56 161 GLY A N 1
ATOM 1286 C CA . GLY A 1 161 ? -12.208 -9.381 9.728 1.00 88.56 161 GLY A CA 1
ATOM 1287 C C . GLY A 1 161 ? -12.450 -7.874 9.589 1.00 88.56 161 GLY A C 1
ATOM 1288 O O . GLY A 1 161 ? -13.360 -7.354 10.233 1.00 88.56 161 GLY A O 1
ATOM 1289 N N . PHE A 1 162 ? -11.656 -7.166 8.774 1.00 87.88 162 PHE A N 1
ATOM 1290 C CA . PHE A 1 162 ? -11.851 -5.736 8.475 1.00 87.88 162 PHE A CA 1
ATOM 1291 C C . PHE A 1 162 ? -12.753 -5.477 7.250 1.00 87.88 162 PHE A C 1
ATOM 1293 O O . PHE A 1 162 ? -12.911 -6.360 6.374 1.00 87.88 162 PHE A O 1
#

Secondary structure (DSSP, 8-state):
----------HHHHHHHHHHHHHHHHHHHHHHHHHHHHHHHHTT------------TT-TTTTS------SEEEPPPTTS---EEEEEEGGGTEEEEEE-SEEE-HHHHHHHHHHHTT--SEEE-TTS-EEESEEEETTTTEEEEESS-HHHHHHHHHHTT-

Organism: NCBI:txid1690605

Sequence (162 aa):
MPREKYAKLTLLDKLHRRQKDAIRKEREWSEKRAHNMTVKSDIQTPAQAPPPPSPSPSTIMSQLAVVSHLPFQISRTKSANLPVYESTKAGGSKHITTIQKITGDLNELADRVRKALGMQQQITDVRGRRKETIAINWTTRHVVVRGWRGPEIKKWAELNGF